Protein AF-A0A8T5LWU1-F1 (afdb_monomer)

Radius of gyration: 11.94 Å; Cα contacts (8 Å, |Δi|>4): 76; chains: 1; boun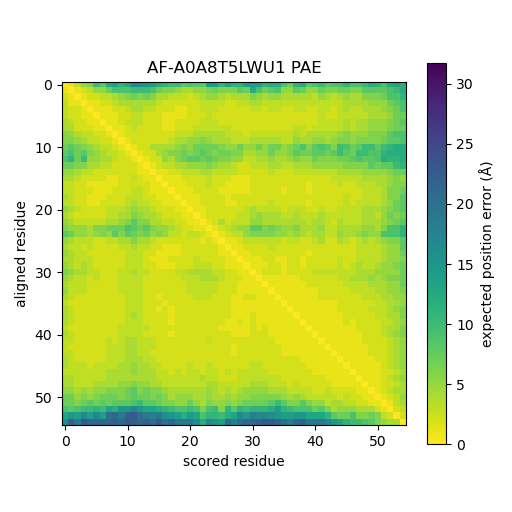ding box: 20×22×39 Å

Secondary structure (DSSP, 8-state):
-----EEEE-TTT--EEEE-TTSTT-EEEESSHHHHHHHHHHHHHHHHHHHHH--

Mean predicted aligned error: 3.8 Å

pLDDT: mean 90.18, std 7.84, range [53.09, 96.38]

Structure (mmCIF, N/CA/C/O backbone):
data_AF-A0A8T5LWU1-F1
#
_entry.id   AF-A0A8T5LWU1-F1
#
loop_
_atom_site.group_PDB
_atom_site.id
_atom_site.type_symbol
_atom_site.label_atom_id
_atom_site.label_alt_id
_atom_site.label_comp_id
_atom_site.label_asym_id
_atom_site.label_entity_id
_atom_site.label_seq_id
_atom_site.pdbx_PDB_ins_code
_atom_site.Cartn_x
_atom_site.Cartn_y
_atom_site.Cartn_z
_atom_site.occupancy
_atom_site.B_iso_or_equiv
_atom_site.auth_seq_id
_atom_site.auth_comp_id
_atom_site.auth_asym_id
_atom_site.auth_atom_id
_atom_site.pdbx_PDB_model_num
ATOM 1 N N . MET A 1 1 ? -7.404 -11.874 4.523 1.00 68.44 1 MET A N 1
ATOM 2 C CA . MET A 1 1 ? -8.580 -11.266 3.856 1.00 68.44 1 MET A CA 1
ATOM 3 C C . MET A 1 1 ? -8.292 -11.057 2.375 1.00 68.44 1 MET A C 1
ATOM 5 O O . MET A 1 1 ? -7.131 -10.899 2.016 1.00 68.44 1 MET A O 1
ATOM 9 N N . LYS A 1 2 ? -9.317 -11.093 1.515 1.00 79.75 2 LYS A N 1
ATOM 10 C CA . LYS A 1 2 ? -9.206 -10.722 0.095 1.00 79.75 2 LYS A CA 1
ATOM 11 C C . LYS A 1 2 ? -9.929 -9.395 -0.105 1.00 79.75 2 LYS A C 1
ATOM 13 O O . LYS A 1 2 ? -11.117 -9.316 0.188 1.00 79.75 2 LYS A O 1
ATOM 18 N N . TRP A 1 3 ? -9.224 -8.395 -0.618 1.00 87.12 3 TRP A N 1
ATOM 19 C CA . TRP A 1 3 ? -9.771 -7.068 -0.890 1.00 87.12 3 TRP A CA 1
ATOM 20 C C . TRP A 1 3 ? -9.913 -6.870 -2.395 1.00 87.12 3 TRP A C 1
ATOM 22 O O . TRP A 1 3 ? -9.023 -7.245 -3.161 1.00 87.12 3 TRP A O 1
ATOM 32 N N . LYS A 1 4 ? -11.040 -6.299 -2.825 1.00 91.94 4 LYS A N 1
ATOM 33 C CA . LYS A 1 4 ? -11.187 -5.833 -4.205 1.00 91.94 4 LYS A CA 1
ATOM 34 C C . LYS A 1 4 ? -10.548 -4.458 -4.301 1.00 91.94 4 LYS A C 1
ATOM 36 O O . L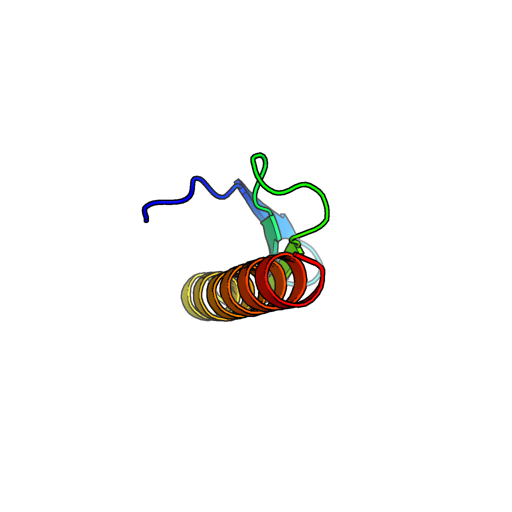YS A 1 4 ? -10.828 -3.595 -3.475 1.00 91.94 4 LYS A O 1
ATOM 41 N N . VAL A 1 5 ? -9.711 -4.274 -5.312 1.00 94.06 5 VAL A N 1
ATOM 42 C CA . VAL A 1 5 ? -9.037 -3.005 -5.574 1.00 94.06 5 VAL A CA 1
ATOM 43 C C . VAL A 1 5 ? -9.336 -2.551 -6.990 1.00 94.06 5 VAL A C 1
ATOM 45 O O . VAL A 1 5 ? -9.409 -3.370 -7.908 1.00 94.06 5 VAL A O 1
ATOM 48 N N . LEU A 1 6 ? -9.517 -1.248 -7.154 1.00 94.44 6 LEU A N 1
A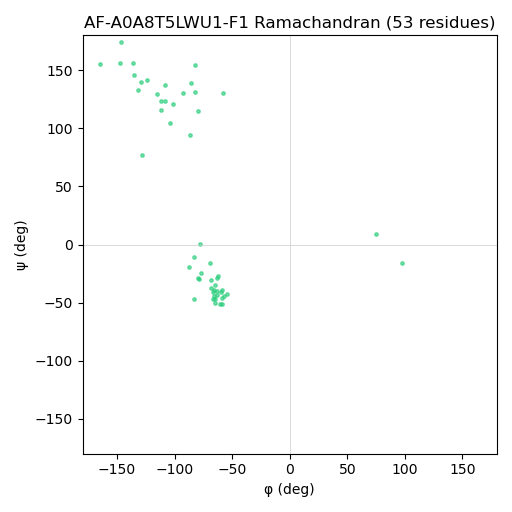TOM 49 C CA . LEU A 1 6 ? -9.576 -0.597 -8.451 1.00 94.44 6 LEU A CA 1
ATOM 50 C C . LEU A 1 6 ? -8.163 -0.134 -8.798 1.00 94.44 6 LEU A C 1
ATOM 52 O O . LEU A 1 6 ? -7.511 0.475 -7.954 1.00 94.44 6 LEU A O 1
ATOM 56 N N . LEU A 1 7 ? -7.681 -0.452 -10.001 1.00 94.25 7 LEU A N 1
ATOM 57 C CA . LEU A 1 7 ? -6.427 0.090 -10.522 1.00 94.25 7 LEU A CA 1
ATOM 58 C C . LEU A 1 7 ? -6.735 1.011 -11.689 1.00 94.25 7 LEU A C 1
ATOM 60 O O . LEU A 1 7 ? -7.291 0.570 -12.694 1.00 94.25 7 LEU A O 1
ATOM 64 N N . GLU A 1 8 ? -6.282 2.246 -11.572 1.00 94.38 8 GLU A N 1
ATOM 65 C CA . GLU A 1 8 ? -6.381 3.252 -12.612 1.00 94.38 8 GLU A CA 1
ATOM 66 C C . GLU A 1 8 ? -4.974 3.611 -13.074 1.00 94.38 8 GLU A C 1
ATOM 68 O O . GLU A 1 8 ? -4.071 3.821 -12.264 1.00 94.38 8 GLU A O 1
ATOM 73 N N . LYS A 1 9 ? -4.751 3.592 -14.388 1.00 94.12 9 LYS A N 1
ATOM 74 C CA . LYS A 1 9 ? -3.452 3.934 -14.962 1.00 94.12 9 LYS A CA 1
ATOM 75 C C . LYS A 1 9 ? -3.524 5.347 -15.505 1.00 94.12 9 LYS A C 1
ATOM 77 O O . LYS A 1 9 ? -4.278 5.605 -16.438 1.00 94.12 9 LYS A O 1
ATOM 82 N N . ASP A 1 10 ? -2.663 6.199 -14.982 1.00 93.25 10 ASP A N 1
ATOM 83 C CA . ASP A 1 10 ? -2.431 7.521 -15.520 1.00 93.25 10 ASP A CA 1
ATOM 84 C C . ASP A 1 10 ? -1.495 7.409 -16.735 1.00 93.25 10 ASP A C 1
ATOM 86 O O . ASP A 1 10 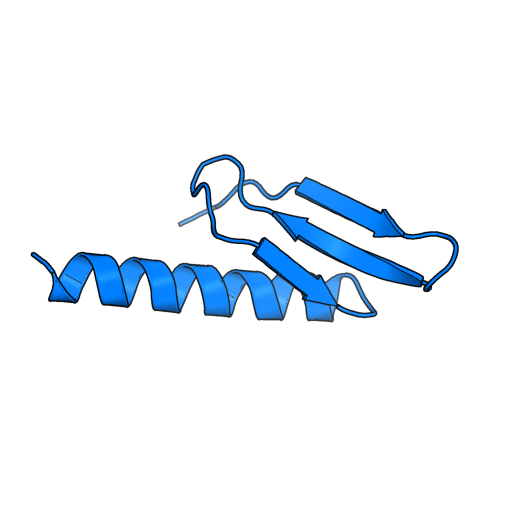? -0.362 6.921 -16.642 1.00 93.25 10 ASP A O 1
ATOM 90 N N . VAL A 1 11 ? -2.012 7.756 -17.914 1.00 88.44 11 VAL A N 1
ATOM 91 C CA . VAL A 1 11 ? -1.295 7.585 -19.189 1.00 88.44 11 VAL A CA 1
ATOM 92 C C . VAL A 1 11 ? -0.219 8.643 -19.412 1.00 88.44 11 VAL A C 1
ATOM 94 O O . VAL A 1 11 ? 0.743 8.359 -20.122 1.00 88.44 11 VAL A O 1
ATOM 97 N N . GLU A 1 12 ? -0.346 9.815 -18.790 1.00 89.81 12 GLU A N 1
ATOM 98 C CA . GLU A 1 12 ? 0.584 10.935 -18.959 1.00 89.81 12 GLU A CA 1
ATOM 99 C C . GLU A 1 12 ? 1.807 10.790 -18.050 1.00 89.81 12 GLU A C 1
ATOM 101 O O . GLU A 1 12 ? 2.948 10.902 -18.492 1.00 89.81 12 GLU A O 1
ATOM 106 N N . SER A 1 13 ? 1.583 10.474 -16.776 1.00 88.81 13 SER A N 1
ATOM 107 C CA . SER A 1 13 ? 2.636 10.298 -15.774 1.00 88.81 13 SER A CA 1
ATOM 108 C C . SER A 1 13 ? 3.188 8.866 -15.724 1.00 88.81 13 SER A C 1
ATOM 110 O O . SER A 1 13 ? 4.275 8.631 -15.189 1.00 88.81 13 SER A O 1
ATOM 112 N N . GLY A 1 14 ? 2.442 7.891 -16.257 1.00 88.75 14 GLY A N 1
ATOM 113 C CA . GLY A 1 14 ? 2.788 6.469 -16.223 1.00 88.75 14 GLY A CA 1
ATOM 114 C C . GLY A 1 14 ? 2.589 5.801 -14.857 1.00 88.75 14 GLY A C 1
ATOM 115 O O . GLY A 1 14 ? 3.017 4.658 -14.672 1.00 88.75 14 GLY A O 1
ATOM 116 N N . TRP A 1 15 ? 1.960 6.485 -13.900 1.00 93.88 15 TRP A N 1
ATOM 117 C CA . TRP A 1 15 ? 1.666 5.939 -12.578 1.00 93.88 15 TRP A CA 1
ATOM 118 C C . TRP A 1 15 ? 0.397 5.087 -12.581 1.00 93.88 15 TRP A C 1
ATOM 120 O O . TRP A 1 15 ? -0.496 5.239 -13.411 1.00 93.88 15 TRP A O 1
ATOM 130 N N . LEU A 1 16 ? 0.328 4.149 -11.641 1.00 95.62 16 LEU A N 1
ATOM 131 C CA . LEU A 1 16 ? -0.873 3.379 -11.351 1.00 95.62 16 LEU A CA 1
ATOM 132 C C . LEU A 1 16 ? -1.384 3.780 -9.979 1.00 95.62 16 LEU A C 1
ATOM 134 O O . LEU A 1 16 ? -0.715 3.521 -8.977 1.00 95.62 16 LEU A O 1
ATOM 138 N N . THR A 1 17 ? -2.570 4.363 -9.950 1.00 95.88 17 THR A N 1
ATOM 139 C CA . THR A 1 17 ? -3.328 4.627 -8.7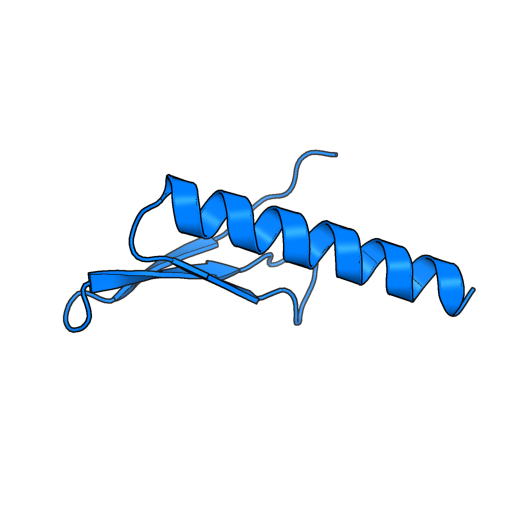33 1.00 95.88 17 THR A CA 1
ATOM 140 C C . THR A 1 17 ? -4.132 3.386 -8.390 1.00 95.88 17 THR A C 1
ATOM 142 O O . THR A 1 17 ? -4.673 2.706 -9.263 1.00 95.88 17 THR A O 1
ATOM 145 N N . VAL A 1 18 ? -4.178 3.046 -7.110 1.00 96.38 18 VAL A N 1
ATOM 146 C CA . VAL A 1 18 ? -4.915 1.900 -6.599 1.00 96.38 18 VAL A CA 1
ATOM 147 C C . VAL A 1 18 ? -5.750 2.314 -5.400 1.00 96.38 18 VAL A C 1
ATOM 149 O O . VAL A 1 18 ? -5.272 2.976 -4.481 1.00 96.38 18 VAL A O 1
ATOM 152 N N . THR A 1 19 ? -7.010 1.904 -5.406 1.00 95.31 19 THR A N 1
ATOM 153 C CA . THR A 1 19 ? -7.991 2.311 -4.399 1.00 95.31 19 THR A CA 1
ATOM 154 C C . THR A 1 19 ? -8.798 1.109 -3.946 1.00 95.31 19 THR A C 1
ATOM 156 O O . THR A 1 19 ? -9.087 0.212 -4.741 1.00 95.31 19 THR A O 1
ATOM 159 N N . VAL A 1 20 ? -9.180 1.084 -2.669 1.00 94.56 20 VAL A N 1
ATOM 160 C CA . VAL A 1 20 ? -10.020 0.030 -2.089 1.00 94.56 20 VAL A CA 1
ATOM 161 C C . VAL A 1 20 ? -11.445 0.569 -1.911 1.00 94.56 20 VAL A C 1
ATOM 163 O O . VAL A 1 20 ? -11.692 1.316 -0.971 1.00 94.56 20 VAL A O 1
ATOM 166 N N . PRO A 1 21 ? -12.427 0.193 -2.752 1.00 91.25 21 PRO A N 1
ATOM 167 C CA . PRO A 1 21 ? -13.782 0.751 -2.659 1.00 91.25 21 PRO A CA 1
ATOM 168 C C . PRO A 1 21 ? -14.483 0.440 -1.331 1.00 91.25 21 PRO A C 1
ATOM 170 O O . PRO A 1 21 ? -15.355 1.181 -0.897 1.00 91.25 21 PRO A O 1
ATOM 173 N N . THR A 1 22 ? -14.108 -0.669 -0.688 1.00 90.12 22 THR A N 1
ATOM 174 C CA . THR A 1 22 ? -14.665 -1.099 0.602 1.00 90.12 22 THR A CA 1
ATOM 175 C C . THR A 1 22 ? -14.008 -0.424 1.805 1.00 90.12 22 THR A C 1
ATOM 177 O O . THR A 1 22 ? -14.503 -0.586 2.912 1.00 90.12 22 THR A O 1
ATOM 180 N N . LEU A 1 23 ? -12.893 0.286 1.606 1.00 88.06 23 LEU A N 1
ATOM 181 C CA . LEU A 1 23 ? -12.180 1.046 2.635 1.00 88.06 23 LEU A CA 1
ATOM 182 C C . LEU A 1 23 ? -11.970 2.474 2.108 1.00 88.06 23 LEU A C 1
ATOM 184 O O . LEU A 1 23 ? -10.888 2.796 1.604 1.00 88.06 23 LEU A O 1
ATOM 188 N N . PRO A 1 24 ? -13.019 3.318 2.138 1.00 82.38 24 PRO A N 1
ATOM 189 C CA . PRO A 1 24 ? -12.926 4.688 1.651 1.00 82.38 24 PRO A CA 1
ATOM 190 C C . PRO A 1 24 ? -11.825 5.446 2.405 1.00 82.38 24 PRO A C 1
ATOM 192 O O . PRO A 1 24 ? -11.749 5.396 3.628 1.00 82.38 24 PRO A O 1
ATOM 195 N N . GLY A 1 25 ? -10.947 6.119 1.659 1.00 84.38 25 GLY A N 1
ATOM 196 C CA . GLY A 1 25 ? -9.746 6.777 2.191 1.00 84.38 25 GLY A CA 1
ATOM 197 C C . GLY A 1 25 ? -8.464 5.949 2.061 1.00 84.38 25 GLY A C 1
ATOM 198 O O . GLY A 1 25 ? -7.372 6.510 2.109 1.00 84.38 25 GLY A O 1
ATOM 199 N N . CYS A 1 26 ? -8.566 4.644 1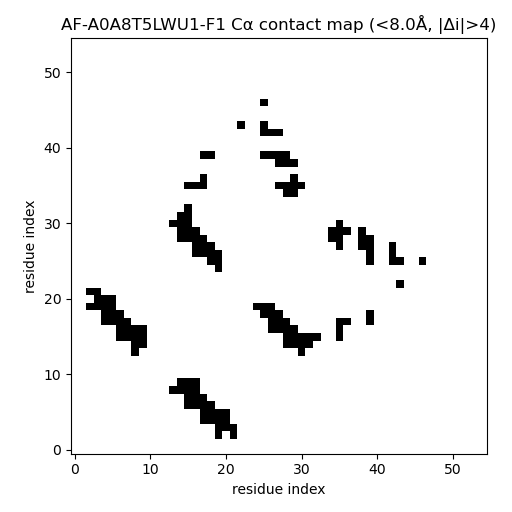.795 1.00 92.75 26 CYS A N 1
ATOM 200 C CA . CYS A 1 26 ? -7.409 3.790 1.548 1.00 92.75 26 CYS A CA 1
ATOM 201 C C . CYS A 1 26 ? -7.025 3.835 0.057 1.00 92.75 26 CYS A C 1
ATOM 203 O O . CYS A 1 26 ? -7.589 3.127 -0.788 1.00 92.75 26 CYS A O 1
ATOM 205 N N . ILE A 1 27 ? -6.083 4.725 -0.269 1.00 94.44 27 ILE A N 1
ATOM 206 C CA . ILE A 1 27 ? -5.600 4.994 -1.628 1.00 94.44 27 ILE A CA 1
ATOM 207 C C . ILE A 1 27 ? -4.075 4.918 -1.633 1.00 94.44 27 ILE A C 1
ATOM 209 O O . ILE A 1 27 ? -3.408 5.389 -0.716 1.00 94.44 27 ILE A O 1
ATOM 213 N N . SER A 1 28 ? -3.509 4.334 -2.683 1.00 96.12 28 SER A N 1
ATOM 214 C CA . SER A 1 28 ? -2.068 4.285 -2.887 1.00 96.12 28 SER A CA 1
ATOM 215 C C . SER A 1 28 ? -1.718 4.349 -4.369 1.00 96.12 28 SER A C 1
ATOM 217 O O . SER A 1 28 ? -2.593 4.356 -5.230 1.00 96.12 28 SER A O 1
ATOM 219 N N . GLN A 1 29 ? -0.428 4.432 -4.686 1.00 96.00 29 GLN A N 1
ATOM 220 C CA . GLN A 1 29 ? 0.051 4.591 -6.059 1.00 96.00 29 GLN A CA 1
ATOM 221 C C . GLN A 1 29 ? 1.402 3.901 -6.255 1.00 96.00 29 GLN A C 1
ATOM 223 O O . GLN A 1 29 ? 2.171 3.722 -5.309 1.00 96.00 29 GLN A O 1
ATOM 228 N N . GLY A 1 30 ? 1.727 3.532 -7.494 1.00 95.44 30 GLY A N 1
ATOM 229 C CA . GLY A 1 30 ? 3.041 3.000 -7.844 1.00 95.44 30 GLY A CA 1
ATOM 230 C C . GLY A 1 30 ? 3.313 2.995 -9.344 1.00 95.44 30 GLY A C 1
ATOM 231 O O . GLY A 1 30 ? 2.401 2.918 -10.157 1.00 95.44 30 GLY A O 1
ATOM 232 N N . LYS A 1 31 ? 4.592 3.019 -9.731 1.00 92.50 31 LYS A N 1
ATOM 233 C CA . LYS A 1 31 ? 5.008 2.987 -11.151 1.00 92.50 31 LYS A CA 1
ATOM 234 C C . LYS A 1 31 ? 4.745 1.648 -11.848 1.00 92.50 31 LYS A C 1
ATOM 236 O O . LYS A 1 31 ? 4.810 1.544 -13.067 1.00 92.50 31 LYS A O 1
ATOM 241 N N . THR A 1 32 ? 4.492 0.592 -11.081 1.00 94.00 32 THR A N 1
ATOM 242 C CA . THR A 1 32 ? 4.183 -0.742 -11.604 1.00 94.00 32 THR A CA 1
ATOM 243 C C . THR A 1 32 ? 3.022 -1.341 -10.834 1.00 94.00 32 THR A C 1
ATOM 245 O O . THR A 1 32 ? 2.813 -1.014 -9.665 1.00 94.00 32 THR A O 1
ATOM 248 N N . ARG A 1 33 ? 2.302 -2.285 -11.456 1.00 92.62 33 ARG A N 1
ATOM 249 C CA . ARG A 1 33 ? 1.186 -2.992 -10.804 1.00 92.62 33 ARG A CA 1
ATOM 250 C C . ARG A 1 33 ? 1.629 -3.641 -9.494 1.00 92.62 33 ARG A C 1
ATOM 252 O O . ARG A 1 33 ? 0.937 -3.532 -8.493 1.00 92.62 33 ARG A O 1
ATOM 259 N N . LYS A 1 34 ? 2.813 -4.263 -9.485 1.00 94.69 34 LYS A N 1
ATOM 260 C CA . LYS A 1 34 ? 3.385 -4.900 -8.292 1.00 94.69 34 LYS A CA 1
ATOM 261 C C . LYS A 1 34 ? 3.662 -3.885 -7.180 1.00 94.69 34 LYS A C 1
ATOM 263 O O . LYS A 1 34 ? 3.341 -4.162 -6.032 1.00 94.69 34 LYS A O 1
ATOM 268 N N . SER A 1 35 ? 4.228 -2.723 -7.516 1.00 95.62 35 SER A N 1
ATOM 269 C CA . SER A 1 35 ? 4.492 -1.664 -6.536 1.00 95.62 35 SER A CA 1
ATOM 270 C C . SER A 1 35 ? 3.199 -1.073 -5.983 1.00 95.62 35 SER A C 1
ATOM 272 O O . SER A 1 35 ? 3.075 -0.961 -4.773 1.00 95.62 35 SER A O 1
ATOM 274 N N . ALA A 1 36 ? 2.229 -0.749 -6.843 1.00 95.38 36 ALA A N 1
ATOM 275 C CA . ALA A 1 36 ? 0.939 -0.217 -6.412 1.00 95.38 36 ALA A CA 1
ATOM 276 C C . ALA A 1 36 ? 0.225 -1.203 -5.469 1.00 95.38 36 ALA A C 1
ATOM 278 O O . ALA A 1 36 ? -0.206 -0.827 -4.384 1.00 95.38 36 ALA A O 1
ATOM 279 N N . LEU A 1 37 ? 0.190 -2.491 -5.832 1.00 94.12 37 LEU A N 1
ATOM 280 C CA . LEU A 1 37 ? -0.406 -3.543 -5.004 1.00 94.12 37 LEU A CA 1
ATOM 281 C C . LEU A 1 37 ? 0.330 -3.772 -3.675 1.00 94.12 37 LEU A C 1
ATOM 283 O O . LEU A 1 37 ? -0.314 -4.091 -2.680 1.00 94.12 37 LEU A O 1
ATOM 287 N N . LYS A 1 38 ? 1.660 -3.624 -3.639 1.00 95.75 38 LYS A N 1
ATOM 288 C CA . LYS A 1 38 ? 2.417 -3.674 -2.381 1.00 95.75 38 LYS A CA 1
ATOM 289 C C . LYS A 1 38 ? 2.018 -2.503 -1.479 1.00 95.75 38 LYS A C 1
ATOM 291 O O . LYS A 1 38 ? 1.639 -2.726 -0.337 1.00 95.75 38 LYS A O 1
ATOM 296 N N . ASN A 1 39 ? 2.028 -1.291 -2.028 1.00 95.69 39 ASN A N 1
ATOM 297 C CA . ASN A 1 39 ? 1.784 -0.078 -1.258 1.00 95.69 39 ASN A CA 1
ATOM 298 C C . ASN A 1 39 ? 0.343 -0.011 -0.719 1.00 95.69 39 ASN A C 1
ATOM 300 O O . ASN A 1 39 ? 0.135 0.386 0.422 1.00 95.69 39 ASN A O 1
ATOM 304 N N . ILE A 1 40 ? -0.663 -0.440 -1.498 1.00 95.50 40 ILE A N 1
ATOM 305 C CA . ILE A 1 40 ? -2.050 -0.479 -1.001 1.00 95.50 40 ILE A CA 1
ATOM 306 C C . ILE A 1 40 ? -2.244 -1.528 0.086 1.00 95.50 40 ILE A C 1
ATOM 308 O O . ILE A 1 40 ? -3.069 -1.340 0.969 1.00 95.50 40 ILE A O 1
ATOM 312 N N . LYS A 1 41 ? -1.486 -2.629 0.041 1.00 94.12 41 LYS A N 1
ATOM 313 C CA . LYS A 1 41 ? -1.543 -3.640 1.091 1.00 94.12 41 LYS A CA 1
ATOM 314 C C . LYS A 1 41 ? -1.044 -3.058 2.414 1.00 94.12 41 LYS A C 1
ATOM 316 O O . LYS A 1 41 ? -1.753 -3.172 3.404 1.00 94.12 41 LYS A O 1
ATOM 321 N N . GLU A 1 42 ? 0.096 -2.368 2.387 1.00 94.69 42 GLU A N 1
ATOM 322 C CA . GLU A 1 42 ? 0.642 -1.670 3.559 1.00 94.69 42 GLU A CA 1
ATOM 323 C C . GLU A 1 42 ? -0.338 -0.606 4.083 1.00 94.69 42 GLU A C 1
ATOM 325 O O . GLU A 1 42 ? -0.561 -0.516 5.285 1.00 94.69 42 GLU A O 1
ATOM 330 N N . ALA A 1 43 ? -0.998 0.146 3.193 1.00 94.31 43 ALA A N 1
ATOM 331 C CA . ALA A 1 43 ? -2.014 1.124 3.588 1.00 94.31 43 ALA A CA 1
ATOM 332 C C . ALA A 1 43 ? -3.238 0.482 4.269 1.00 94.31 43 ALA A C 1
ATOM 334 O O . ALA A 1 43 ? -3.752 1.028 5.242 1.00 94.31 43 ALA A O 1
ATOM 335 N N . ILE A 1 44 ? -3.698 -0.677 3.781 1.00 92.75 44 ILE A N 1
ATOM 336 C CA . ILE A 1 44 ? -4.792 -1.431 4.411 1.00 92.75 44 ILE A CA 1
ATOM 337 C C . ILE A 1 44 ? -4.366 -1.936 5.790 1.00 92.75 44 ILE A C 1
ATOM 339 O O . ILE A 1 44 ? -5.154 -1.845 6.724 1.00 92.75 44 ILE A O 1
ATOM 343 N N . GLU A 1 45 ? -3.151 -2.477 5.916 1.00 92.31 45 GLU A N 1
ATOM 344 C CA . GLU A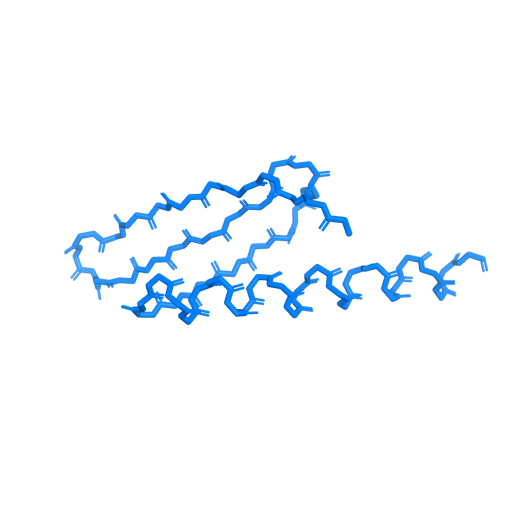 1 45 ? -2.619 -2.975 7.191 1.00 92.31 45 GLU A CA 1
ATOM 345 C C . GLU A 1 45 ? -2.587 -1.848 8.233 1.00 92.31 45 GLU A C 1
ATOM 347 O O . GLU A 1 45 ? -3.247 -1.972 9.261 1.00 92.31 45 GLU A O 1
ATOM 352 N N . LEU A 1 46 ? -2.001 -0.697 7.888 1.00 91.25 46 LEU A N 1
ATOM 353 C CA . LEU A 1 46 ? -1.972 0.489 8.754 1.00 91.25 46 LEU A CA 1
ATOM 354 C C . LEU A 1 46 ? -3.369 0.998 9.130 1.00 91.25 46 LEU A C 1
ATOM 356 O O . LEU A 1 46 ? -3.602 1.416 10.261 1.00 91.25 46 LEU A O 1
ATOM 360 N N . HIS A 1 47 ? -4.314 0.977 8.189 1.00 89.94 47 HIS A N 1
ATOM 361 C CA . HIS A 1 47 ? -5.682 1.410 8.461 1.00 89.94 47 HIS A CA 1
ATOM 362 C C . HIS A 1 47 ? -6.395 0.478 9.450 1.00 89.94 47 HIS A C 1
ATOM 364 O O . HIS A 1 47 ? -7.108 0.946 10.332 1.00 89.94 47 HIS A O 1
ATOM 370 N N . LEU A 1 48 ? -6.198 -0.836 9.316 1.00 88.62 48 LEU A N 1
ATOM 371 C CA . LEU A 1 48 ? -6.755 -1.819 10.243 1.00 88.62 48 LEU A CA 1
ATOM 372 C C . LEU A 1 48 ? -6.099 -1.736 11.624 1.00 88.62 48 LEU A C 1
ATOM 374 O O . LEU A 1 48 ? -6.800 -1.903 12.616 1.00 88.62 48 LEU A O 1
ATOM 378 N N . GLU A 1 49 ? -4.790 -1.475 11.684 1.00 89.69 49 GLU A N 1
ATOM 379 C CA . GLU A 1 49 ? -4.076 -1.231 12.942 1.00 89.69 49 GLU A CA 1
ATOM 380 C C . GLU A 1 49 ? -4.644 -0.002 13.658 1.00 89.69 49 GLU A C 1
ATOM 382 O O . GLU A 1 49 ? -5.080 -0.125 14.797 1.00 89.69 49 GLU A O 1
ATOM 387 N N . SER A 1 50 ? -4.776 1.136 12.967 1.00 86.56 50 SER A N 1
ATOM 388 C CA . SER A 1 50 ? -5.378 2.348 13.544 1.00 86.56 50 SER A CA 1
ATOM 389 C C . SER A 1 50 ? -6.803 2.103 14.052 1.00 86.56 50 SER A C 1
ATOM 391 O O . SER A 1 50 ? -7.128 2.496 15.163 1.00 86.56 50 SER A O 1
ATOM 393 N N . LEU A 1 51 ? -7.646 1.397 13.286 1.00 85.31 51 LEU A N 1
ATOM 394 C CA . LEU A 1 51 ? -9.004 1.052 13.729 1.00 85.31 51 LEU A CA 1
ATOM 395 C C . LEU A 1 51 ? -9.027 0.150 14.971 1.00 85.31 51 LEU A C 1
ATOM 397 O O . LEU A 1 51 ? -10.006 0.172 15.711 1.00 85.31 51 LEU A O 1
ATOM 401 N N . ALA A 1 52 ? -8.000 -0.678 15.163 1.00 82.88 52 ALA A N 1
ATOM 402 C CA . ALA A 1 52 ? -7.875 -1.532 16.337 1.00 82.88 52 ALA A CA 1
ATOM 403 C C . ALA A 1 52 ? -7.356 -0.767 17.566 1.00 82.88 52 ALA A C 1
ATOM 405 O O . ALA A 1 52 ? -7.681 -1.158 18.681 1.00 82.88 52 ALA A O 1
ATOM 406 N N . GLU A 1 53 ? -6.566 0.294 17.374 1.00 78.75 53 GLU A N 1
ATOM 407 C CA . GLU A 1 53 ? -6.060 1.149 18.458 1.00 78.75 53 GLU A CA 1
ATOM 408 C C .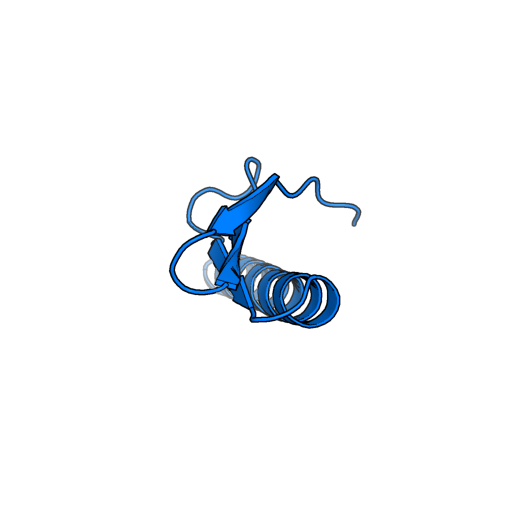 GLU A 1 53 ? -7.101 2.161 18.968 1.00 78.75 53 GLU A C 1
ATOM 410 O O . GLU A 1 53 ? -7.089 2.501 20.148 1.00 78.75 53 GLU A O 1
ATO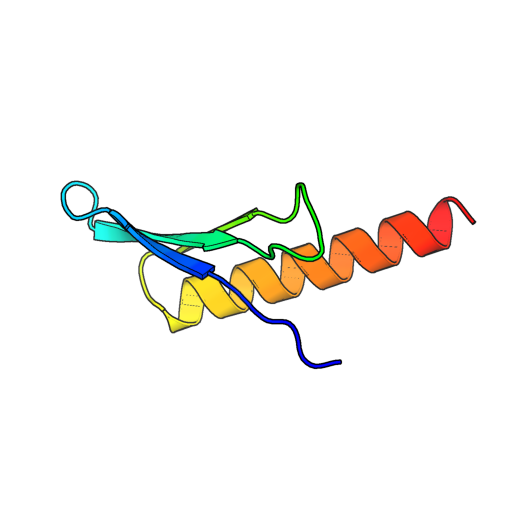M 415 N N . ASP A 1 54 ? -8.022 2.612 18.111 1.00 69.44 54 ASP A N 1
ATOM 416 C CA . ASP A 1 54 ? -9.160 3.470 18.487 1.00 69.44 54 ASP A CA 1
ATOM 417 C C . ASP A 1 54 ? -10.330 2.699 19.156 1.00 69.44 54 ASP A C 1
ATOM 419 O O . ASP A 1 54 ? -11.362 3.298 19.479 1.00 69.44 54 ASP A O 1
ATOM 423 N N . GLY A 1 55 ? -10.199 1.375 19.328 1.00 53.09 55 GLY A N 1
ATOM 424 C CA . GLY A 1 55 ? -11.239 0.453 19.819 1.00 53.09 55 GLY A CA 1
ATOM 425 C C . GLY A 1 55 ? -11.193 0.121 21.307 1.00 53.09 55 GLY A C 1
ATOM 426 O O . GLY A 1 55 ? -10.090 0.059 21.890 1.00 53.09 55 GLY A O 1
#

Nearest PDB structures (foldseek):
  6g1c-assembly1_V  TM=9.275E-01  e=4.122E-03  Burkholderia pseudomallei K96243
  6g1n-assembly1_B  TM=9.468E-01  e=6.902E-03  Burkholderia pseudomallei K96243
  6g26-assembly1_D  TM=8.958E-01  e=1.016E-02  Burkholderia pseudomallei K96243
  6g1n-assembly1_D  TM=9.166E-01  e=2.064E-02  Burkholderia pseudomallei K96243
  2dsy-assembly1_D  TM=9.253E-01  e=1.254E-01  Thermus thermophilus

Sequence (55 aa):
MKWKVLLEKDVESGWLTVTVPTLPGCISQGKTRKSALKNIKEAIELHLESLAEDG

Foldseek 3Di:
DDFDKDWDADPPVQKIKIDGPVDPPQIAIDNDPVGRVVSSVVSVVVVVVVVVVVD

Solvent-accessible surface area (backbone atoms only — not comparable to full-atom values): 3221 Å² total; per-residue (Å²): 138,88,80,69,68,49,78,47,72,42,83,87,82,53,35,27,40,30,36,29,81,91,43,82,88,45,68,30,56,21,78,40,73,69,49,12,55,50,46,37,48,54,46,51,52,53,51,53,50,52,58,59,70,79,98